Protein AF-A0A925YJM9-F1 (afdb_monomer)

pLDDT: mean 90.63, std 11.15, range [47.62, 98.44]

Structure (mmCIF, N/CA/C/O backbone):
data_AF-A0A925YJM9-F1
#
_entry.id   AF-A0A925YJM9-F1
#
loop_
_atom_site.group_PDB
_atom_site.id
_atom_site.type_symbol
_atom_site.label_atom_id
_atom_site.label_alt_id
_atom_site.label_comp_id
_atom_site.label_asym_id
_atom_site.label_entity_id
_atom_site.label_seq_id
_atom_site.pdbx_PDB_ins_code
_atom_site.Cartn_x
_atom_site.Cartn_y
_atom_site.Cartn_z
_atom_site.occupancy
_atom_site.B_iso_or_equiv
_atom_site.auth_seq_id
_atom_site.auth_comp_id
_atom_site.auth_asym_id
_atom_site.auth_atom_id
_atom_site.pdbx_PDB_model_num
ATOM 1 N N . MET A 1 1 ? -53.504 -5.581 89.781 1.00 48.84 1 MET A N 1
ATOM 2 C CA . MET A 1 1 ? -54.898 -5.656 89.278 1.00 48.84 1 MET A CA 1
ATOM 3 C C . MET A 1 1 ? -54.859 -6.111 87.824 1.00 48.84 1 MET A C 1
ATOM 5 O O . MET A 1 1 ? -54.235 -5.433 87.022 1.00 48.84 1 MET A O 1
ATOM 9 N N . GLY A 1 2 ? -55.429 -7.275 87.494 1.00 47.62 2 GLY 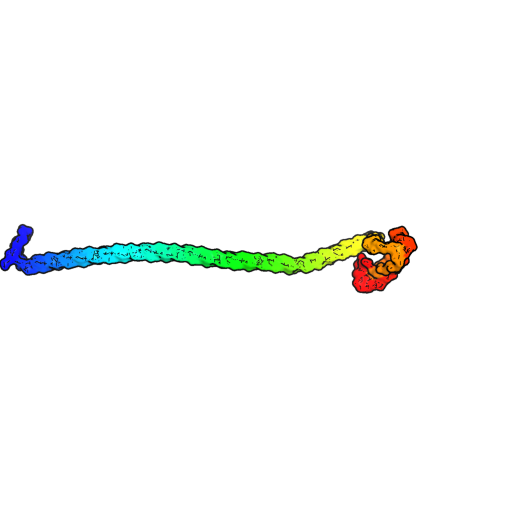A N 1
ATOM 10 C CA . GLY A 1 2 ? -55.430 -7.812 86.123 1.00 47.62 2 GLY A CA 1
ATOM 11 C C . GLY A 1 2 ? -56.502 -7.160 85.244 1.00 47.62 2 GLY A C 1
ATOM 12 O O . GLY A 1 2 ? -57.583 -6.838 85.735 1.00 47.62 2 GLY A O 1
ATOM 13 N N . ARG A 1 3 ? -56.213 -6.963 83.952 1.00 54.12 3 ARG A N 1
ATOM 14 C CA . ARG A 1 3 ? -57.184 -6.475 82.957 1.00 54.12 3 ARG A CA 1
ATOM 15 C C . ARG A 1 3 ? -57.812 -7.661 82.217 1.00 54.12 3 ARG A C 1
ATOM 17 O O . ARG A 1 3 ? -57.124 -8.607 81.844 1.00 54.12 3 ARG A O 1
ATOM 24 N N . LEU A 1 4 ? -59.130 -7.618 82.030 1.00 48.75 4 LEU A N 1
ATOM 25 C CA . LEU A 1 4 ? -59.933 -8.733 81.522 1.00 48.75 4 LEU A CA 1
ATOM 26 C C . LEU A 1 4 ? -60.060 -8.645 79.993 1.00 48.75 4 LEU A C 1
ATOM 28 O O . LEU A 1 4 ? -60.620 -7.684 79.470 1.00 48.75 4 LEU A O 1
ATOM 32 N N . VAL A 1 5 ? -59.550 -9.645 79.266 1.00 53.25 5 VAL A N 1
ATOM 33 C CA . VAL A 1 5 ? -59.696 -9.724 77.802 1.00 53.25 5 VAL A CA 1
ATOM 34 C C . VAL A 1 5 ? -60.980 -10.488 77.476 1.00 53.25 5 VAL A C 1
ATOM 36 O O . VAL A 1 5 ? -61.070 -11.698 77.689 1.00 53.25 5 VAL A O 1
ATOM 39 N N . GLN A 1 6 ? -61.981 -9.779 76.950 1.00 52.62 6 GLN A N 1
ATOM 40 C CA . GLN A 1 6 ? -63.374 -10.235 76.804 1.00 52.62 6 GLN A CA 1
ATOM 41 C C . GLN A 1 6 ? -63.612 -11.435 75.864 1.00 52.62 6 GLN A C 1
ATOM 43 O O . GLN A 1 6 ? -64.741 -11.906 75.774 1.00 52.62 6 GLN A O 1
ATOM 48 N N . ARG A 1 7 ? -62.595 -11.976 75.177 1.00 50.25 7 ARG A N 1
ATOM 49 C CA . ARG A 1 7 ? -62.813 -13.010 74.147 1.00 50.25 7 ARG A CA 1
ATOM 50 C C . ARG A 1 7 ? -62.630 -14.462 74.616 1.00 50.25 7 ARG A C 1
ATOM 52 O O . ARG A 1 7 ? -63.084 -15.348 73.906 1.00 50.25 7 ARG A O 1
ATOM 59 N N . PHE A 1 8 ? -62.023 -14.728 75.785 1.00 53.31 8 PHE A N 1
ATOM 60 C CA . PHE A 1 8 ? -61.737 -16.115 76.226 1.00 53.31 8 PHE A CA 1
ATOM 61 C C . PHE A 1 8 ? -61.797 -16.408 77.744 1.00 53.31 8 PHE A C 1
ATOM 63 O O . PHE A 1 8 ? -61.365 -17.477 78.166 1.00 53.31 8 PHE A O 1
ATOM 70 N N . GLY A 1 9 ? -62.314 -15.513 78.594 1.00 55.59 9 GLY A N 1
ATOM 71 C CA . GLY A 1 9 ? -62.579 -15.824 80.015 1.00 55.59 9 GLY A CA 1
ATOM 72 C C . GLY A 1 9 ? -61.362 -16.190 80.890 1.00 55.59 9 GLY A C 1
ATOM 73 O O . GLY A 1 9 ? -61.542 -16.643 82.017 1.00 55.59 9 GLY A O 1
ATOM 74 N N . ARG A 1 10 ? -60.123 -15.999 80.412 1.00 61.47 10 ARG A N 1
ATOM 75 C CA . ARG A 1 10 ? -58.886 -16.196 81.191 1.00 61.47 10 ARG A CA 1
ATOM 76 C C . ARG A 1 10 ? -58.347 -14.855 81.691 1.00 61.47 10 ARG A C 1
ATOM 78 O O . ARG A 1 10 ? -58.232 -13.908 80.916 1.00 61.47 10 ARG A O 1
ATOM 85 N N . LEU A 1 11 ? -57.996 -14.789 82.976 1.00 61.31 11 LEU A N 1
ATOM 86 C CA . LEU A 1 11 ? -57.408 -13.605 83.607 1.00 61.31 11 LEU A CA 1
ATOM 87 C C . LEU A 1 11 ? -55.902 -13.580 83.307 1.00 61.31 11 LEU A C 1
ATOM 89 O O . LEU A 1 11 ? -55.157 -14.426 83.795 1.00 61.31 11 LEU A O 1
ATOM 93 N N . ILE A 1 12 ? -55.463 -12.650 82.458 1.00 68.56 12 ILE A N 1
ATOM 94 C CA . ILE A 1 12 ? -54.045 -12.472 82.124 1.00 68.56 12 ILE A CA 1
ATOM 95 C C . ILE A 1 12 ? -53.479 -11.376 83.046 1.00 68.56 12 ILE A C 1
ATOM 97 O O . ILE A 1 12 ? -54.116 -10.326 83.185 1.00 68.56 12 ILE A O 1
ATOM 101 N N . PRO A 1 13 ? -52.315 -11.586 83.694 1.00 73.62 13 PRO A N 1
ATOM 102 C CA . PRO A 1 13 ? -51.640 -10.534 84.454 1.00 73.62 13 PRO A CA 1
ATOM 103 C C . PRO A 1 13 ? -51.381 -9.307 83.569 1.00 73.62 13 PRO A C 1
ATOM 105 O O . PRO A 1 13 ? -50.935 -9.457 82.432 1.00 73.62 13 PRO A O 1
ATOM 108 N N . GLY A 1 14 ? -51.665 -8.101 84.075 1.00 73.00 14 GLY A N 1
ATOM 109 C CA . GLY A 1 14 ? -51.542 -6.854 83.301 1.00 73.00 14 GLY A CA 1
ATOM 110 C C . GLY A 1 14 ? -50.148 -6.660 82.695 1.00 73.00 14 GLY A C 1
ATOM 111 O O . GLY A 1 14 ? -50.041 -6.305 81.527 1.00 73.00 14 GLY A O 1
ATOM 112 N N . GLU A 1 15 ? -49.106 -7.049 83.433 1.00 78.12 15 GLU A N 1
ATOM 113 C CA . GLU A 1 15 ? -47.702 -6.988 83.000 1.00 78.12 15 GLU A CA 1
ATOM 114 C C . GLU A 1 15 ? -47.429 -7.785 81.712 1.00 78.12 15 GLU A C 1
ATOM 116 O O . GLU A 1 15 ? -46.665 -7.349 80.858 1.00 78.12 15 GLU A O 1
ATOM 121 N N . VAL A 1 16 ? -48.079 -8.941 81.525 1.00 79.38 16 VAL A N 1
ATOM 122 C CA . VAL A 1 16 ? -47.894 -9.791 80.330 1.00 79.38 16 VAL A CA 1
ATOM 123 C C . VAL A 1 16 ? -48.579 -9.183 79.103 1.00 79.38 16 VAL A C 1
ATOM 125 O O . VAL A 1 16 ? -48.145 -9.390 77.969 1.00 79.38 16 VAL A O 1
ATOM 128 N N . LEU A 1 17 ? -49.667 -8.444 79.318 1.00 76.50 17 LEU A N 1
ATOM 129 C CA . LEU A 1 17 ? -50.394 -7.746 78.262 1.00 76.50 17 LEU A CA 1
ATOM 130 C C . LEU A 1 17 ? -49.640 -6.496 77.805 1.00 76.50 17 LEU A C 1
ATOM 132 O O . LEU A 1 17 ? -49.492 -6.291 76.601 1.00 76.50 17 LEU A O 1
ATOM 136 N N . ASP A 1 18 ? -49.117 -5.727 78.758 1.00 82.31 18 ASP A N 1
ATOM 137 C CA . ASP A 1 18 ? -48.327 -4.527 78.488 1.00 82.31 18 ASP A CA 1
ATOM 138 C C . ASP A 1 18 ? -46.992 -4.894 77.807 1.00 82.31 18 ASP A C 1
ATOM 140 O O . ASP A 1 18 ? -46.661 -4.323 76.768 1.00 82.31 18 ASP A O 1
ATOM 144 N N . ALA A 1 19 ? -46.308 -5.953 78.264 1.00 85.62 19 ALA A N 1
ATOM 145 C CA . ALA A 1 19 ? -45.088 -6.463 77.626 1.00 85.62 19 ALA A CA 1
ATOM 146 C C . ALA A 1 19 ? -45.310 -6.946 76.178 1.00 85.62 19 ALA A C 1
ATOM 148 O O . ALA A 1 19 ? -44.447 -6.770 75.317 1.00 85.62 19 ALA A O 1
ATOM 149 N N . ARG A 1 20 ? -46.474 -7.540 75.871 1.00 87.00 20 ARG A N 1
ATOM 150 C CA . ARG A 1 20 ? -46.840 -7.896 74.487 1.00 87.00 20 ARG A CA 1
ATOM 151 C C . ARG A 1 20 ? -47.087 -6.660 73.625 1.00 87.00 20 ARG A C 1
ATOM 153 O O . ARG A 1 20 ? -46.659 -6.638 72.476 1.00 87.00 20 ARG A O 1
ATOM 160 N N . GLY A 1 21 ? -47.739 -5.636 74.177 1.00 88.31 21 GLY A N 1
ATOM 161 C CA . GLY A 1 21 ? -47.959 -4.365 73.486 1.00 88.31 21 GLY A CA 1
ATOM 162 C C . GLY A 1 21 ? -46.651 -3.646 73.141 1.00 88.31 21 GLY A C 1
ATOM 163 O O . GLY A 1 21 ? -46.499 -3.159 72.018 1.00 88.31 21 GLY A O 1
ATOM 164 N N . GLU A 1 22 ? -45.693 -3.633 74.069 1.00 91.31 22 GLU A N 1
ATOM 165 C CA . GLU A 1 22 ? -44.347 -3.089 73.850 1.00 91.31 22 GLU A CA 1
ATOM 166 C C . GLU A 1 22 ? -43.556 -3.901 72.821 1.00 91.31 22 GLU A C 1
ATOM 168 O O . GLU A 1 22 ? -42.987 -3.321 71.896 1.00 91.31 22 GLU A O 1
ATOM 173 N N . ALA A 1 23 ? -43.574 -5.235 72.909 1.00 92.38 23 ALA A N 1
ATOM 174 C CA . ALA A 1 23 ? -42.920 -6.099 71.927 1.00 92.38 23 ALA A CA 1
ATOM 175 C C . ALA A 1 23 ? -43.473 -5.878 70.507 1.00 92.38 23 ALA A C 1
ATOM 177 O O . ALA A 1 23 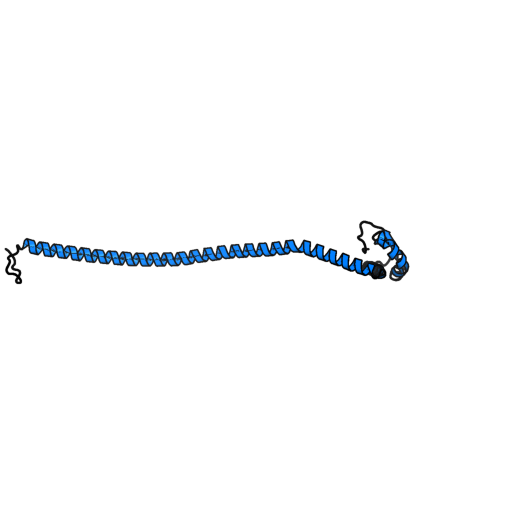? -42.703 -5.739 69.554 1.00 92.38 23 ALA A O 1
ATOM 178 N N . ASP A 1 24 ? -44.796 -5.768 70.361 1.00 93.56 24 ASP A N 1
ATOM 179 C CA . ASP A 1 24 ? -45.433 -5.467 69.078 1.00 93.56 24 ASP A CA 1
ATOM 180 C C . ASP A 1 24 ? -45.057 -4.069 68.563 1.00 93.56 24 ASP A C 1
ATOM 182 O O . ASP A 1 24 ? -44.878 -3.878 67.358 1.00 93.56 24 ASP A O 1
ATOM 186 N N . ALA A 1 25 ? -44.916 -3.079 69.451 1.00 93.56 25 ALA A N 1
ATOM 187 C CA . ALA A 1 25 ? -44.469 -1.738 69.081 1.00 93.56 25 ALA A CA 1
ATOM 188 C C . ALA A 1 25 ? -43.011 -1.728 68.595 1.00 93.56 25 ALA A C 1
ATOM 190 O O . ALA A 1 25 ? -42.720 -1.118 67.564 1.00 93.56 25 ALA A O 1
ATOM 191 N N . ILE A 1 26 ? -42.120 -2.456 69.275 1.00 95.50 26 ILE A N 1
ATOM 192 C CA . ILE A 1 26 ? -40.717 -2.620 68.875 1.00 95.50 26 ILE A CA 1
ATOM 193 C C . ILE A 1 26 ? -40.633 -3.317 67.515 1.00 95.50 26 ILE A C 1
ATOM 195 O O . ILE A 1 26 ? -39.939 -2.832 66.625 1.00 95.50 26 ILE A O 1
ATOM 199 N N . LEU A 1 27 ? -41.383 -4.405 67.308 1.00 95.75 27 LEU A N 1
ATOM 200 C CA . LEU A 1 27 ? -41.404 -5.125 66.032 1.00 95.75 27 LEU A CA 1
ATOM 201 C C . LEU A 1 27 ? -41.936 -4.264 64.882 1.00 95.75 27 LEU A C 1
ATOM 203 O O . LEU A 1 27 ? -41.389 -4.317 63.781 1.00 95.75 27 LEU A O 1
ATOM 207 N N . ARG A 1 28 ? -42.983 -3.461 65.115 1.00 96.00 28 ARG A N 1
ATOM 208 C CA . ARG A 1 28 ? -43.485 -2.510 64.108 1.00 96.00 28 ARG A CA 1
ATOM 209 C C . ARG A 1 28 ? -42.438 -1.454 63.761 1.00 96.00 28 ARG A C 1
ATOM 211 O O . ARG A 1 28 ? -42.226 -1.197 62.582 1.00 96.00 28 ARG A O 1
ATOM 218 N N . SER A 1 29 ? -41.773 -0.886 64.767 1.00 96.06 29 SER A N 1
ATOM 219 C CA . SER A 1 29 ? -40.712 0.108 64.568 1.00 96.06 29 SER A CA 1
ATOM 220 C C . SER A 1 29 ? -39.520 -0.480 63.805 1.00 96.06 29 SER A C 1
ATOM 222 O O . SER A 1 29 ? -39.076 0.099 62.819 1.00 96.06 29 SER A O 1
ATOM 224 N N . ALA A 1 30 ? -39.062 -1.675 64.186 1.00 96.69 30 ALA A N 1
ATOM 225 C CA . ALA A 1 30 ? -37.962 -2.366 63.518 1.00 96.69 30 ALA A CA 1
ATOM 226 C C . ALA A 1 30 ? -38.285 -2.705 62.055 1.00 96.69 30 ALA A C 1
ATOM 228 O O . ALA A 1 30 ? -37.431 -2.543 61.189 1.00 96.69 30 ALA A O 1
ATOM 229 N N . ARG A 1 31 ? -39.523 -3.131 61.759 1.00 96.94 31 ARG A N 1
ATOM 230 C CA . ARG A 1 31 ? -39.976 -3.367 60.377 1.00 96.94 31 ARG A CA 1
ATOM 231 C C . ARG A 1 31 ? -39.987 -2.080 59.560 1.00 96.94 31 ARG A C 1
ATOM 233 O O . ARG A 1 31 ? -39.411 -2.064 58.484 1.00 96.94 31 ARG A O 1
ATOM 240 N N . ALA A 1 32 ? -40.547 -0.998 60.101 1.00 96.56 32 ALA A N 1
ATOM 241 C CA . ALA A 1 32 ? -40.563 0.293 59.416 1.00 96.56 32 ALA A CA 1
ATOM 242 C C . ALA A 1 32 ? -39.144 0.823 59.134 1.00 96.56 32 ALA A C 1
ATOM 244 O O . ALA A 1 32 ? -38.886 1.351 58.057 1.00 96.56 32 ALA A O 1
ATOM 245 N N . GLN A 1 33 ? -38.211 0.647 60.076 1.00 97.00 33 GLN A N 1
ATOM 246 C CA . GLN A 1 33 ? -36.803 1.007 59.879 1.00 97.00 33 GLN A CA 1
ATOM 247 C C . GLN A 1 33 ? -36.123 0.126 58.824 1.00 97.00 33 GLN A C 1
ATOM 249 O O . GLN A 1 33 ? -35.368 0.637 58.001 1.00 97.00 33 GLN A O 1
ATOM 254 N N . ALA A 1 34 ? -36.397 -1.181 58.822 1.00 97.50 34 ALA A N 1
ATOM 255 C CA . ALA A 1 34 ? -35.862 -2.099 57.821 1.00 97.50 34 ALA A CA 1
ATOM 256 C C . ALA A 1 34 ? -36.385 -1.776 56.413 1.00 97.50 34 ALA A C 1
ATOM 258 O O . ALA A 1 34 ? -35.600 -1.763 55.469 1.00 97.50 34 ALA A O 1
ATOM 259 N N . ASP A 1 35 ? -37.677 -1.471 56.280 1.00 97.62 35 ASP A N 1
ATOM 260 C CA . ASP A 1 35 ? -38.288 -1.083 55.007 1.00 97.62 35 ASP A CA 1
ATOM 261 C C . ASP A 1 35 ? -37.681 0.229 54.488 1.00 97.62 35 ASP A C 1
ATOM 263 O O . ASP A 1 35 ? -37.261 0.297 53.334 1.00 97.62 35 ASP A O 1
ATOM 267 N N . ALA A 1 36 ? -37.520 1.232 55.360 1.00 97.44 36 ALA A N 1
ATOM 268 C CA . ALA A 1 36 ? -36.865 2.491 55.005 1.00 97.44 36 ALA A CA 1
ATOM 269 C C . ALA A 1 36 ? -35.414 2.283 54.537 1.00 97.44 36 ALA A C 1
ATOM 271 O O . ALA A 1 36 ? -35.003 2.842 53.521 1.00 97.44 36 ALA A O 1
ATOM 272 N N . LEU A 1 37 ? -34.654 1.433 55.235 1.00 97.81 37 LEU A N 1
ATOM 273 C CA . LEU A 1 37 ? -33.273 1.114 54.873 1.00 97.81 37 LEU A CA 1
ATOM 274 C C . LEU A 1 37 ? -33.187 0.349 53.542 1.00 97.81 37 LEU A C 1
ATOM 276 O O . LEU A 1 37 ? -32.277 0.580 52.747 1.00 97.81 37 LEU A O 1
ATOM 280 N N . LEU A 1 38 ? -34.138 -0.548 53.271 1.00 97.88 38 LEU A N 1
ATOM 281 C CA . LEU A 1 38 ? -34.221 -1.256 51.993 1.00 97.88 38 LEU A CA 1
ATOM 282 C C . LEU A 1 38 ? -34.545 -0.310 50.838 1.00 97.88 38 LEU A C 1
ATOM 284 O O . LEU A 1 38 ? -33.960 -0.452 49.762 1.00 97.88 38 LEU A O 1
ATOM 288 N N . ASP A 1 39 ? -35.448 0.644 51.040 1.00 97.81 39 ASP A N 1
ATOM 289 C CA . ASP A 1 39 ? -35.809 1.615 50.010 1.00 97.81 39 ASP A CA 1
ATOM 290 C C . ASP A 1 39 ? -34.664 2.595 49.727 1.00 97.81 39 ASP A C 1
ATOM 292 O O . ASP A 1 39 ? -34.357 2.853 48.560 1.00 97.81 39 ASP A O 1
ATOM 296 N N . GLU A 1 40 ? -33.948 3.044 50.760 1.00 97.81 40 GLU A N 1
ATOM 297 C CA . GLU A 1 40 ? -32.728 3.843 50.606 1.00 97.81 40 GLU A CA 1
ATOM 298 C C . GLU A 1 40 ? -31.637 3.065 49.853 1.00 97.81 40 GLU A C 1
ATOM 300 O O . GLU A 1 40 ? -31.073 3.563 48.875 1.00 97.81 40 GLU A O 1
ATOM 305 N N . ALA A 1 41 ? -31.390 1.807 50.229 1.00 97.75 41 ALA A N 1
ATOM 306 C CA . ALA A 1 41 ? -30.416 0.956 49.550 1.00 97.75 41 ALA A CA 1
ATOM 307 C C . ALA A 1 41 ? -30.783 0.709 48.077 1.00 97.75 41 ALA A C 1
ATOM 309 O O . ALA A 1 41 ? -29.907 0.688 47.209 1.00 97.75 41 ALA A O 1
ATOM 310 N N . ARG A 1 42 ? -32.075 0.544 47.766 1.00 97.75 42 ARG A N 1
ATOM 311 C CA . ARG A 1 42 ? -32.567 0.394 46.387 1.00 97.75 42 ARG A CA 1
ATOM 312 C C . ARG A 1 42 ? -32.373 1.667 45.574 1.00 97.75 42 ARG A C 1
ATOM 314 O O . ARG A 1 42 ? -31.933 1.571 44.428 1.00 97.75 42 ARG A O 1
ATOM 321 N N . ALA A 1 43 ? -32.668 2.830 46.152 1.00 97.56 43 ALA A N 1
ATOM 322 C CA . ALA A 1 43 ? -32.459 4.118 45.500 1.00 97.56 43 ALA A CA 1
ATOM 323 C C . ALA A 1 43 ? -30.968 4.359 45.221 1.00 97.56 43 ALA A C 1
ATOM 325 O O . ALA A 1 43 ? -30.596 4.651 44.086 1.00 97.56 43 ALA A O 1
ATOM 326 N N . ALA A 1 44 ? -30.102 4.126 46.212 1.00 97.81 44 ALA A N 1
ATOM 327 C CA . ALA A 1 44 ? -28.655 4.233 46.050 1.00 97.81 44 ALA A CA 1
ATOM 328 C C . ALA A 1 44 ? -28.126 3.269 44.974 1.00 97.81 44 ALA A C 1
ATOM 330 O O . ALA A 1 44 ? -27.358 3.669 44.098 1.00 97.81 44 ALA A O 1
ATOM 331 N N . ALA A 1 45 ? -28.584 2.013 44.977 1.00 98.12 45 ALA A N 1
ATOM 332 C CA . ALA A 1 45 ? -28.203 1.036 43.960 1.00 98.12 45 ALA A CA 1
ATOM 333 C C . ALA A 1 45 ? -28.660 1.443 42.549 1.00 98.12 45 ALA A C 1
ATOM 335 O O . ALA A 1 45 ? -27.942 1.188 41.582 1.00 98.12 45 ALA A O 1
ATOM 336 N N . ALA A 1 46 ? -29.835 2.064 42.409 1.00 97.81 46 ALA A N 1
ATOM 337 C CA . ALA A 1 46 ? -30.314 2.570 41.126 1.00 97.81 46 ALA A CA 1
ATOM 338 C C . ALA A 1 46 ? -29.424 3.707 40.602 1.00 97.81 46 ALA A C 1
ATOM 340 O O . ALA A 1 46 ? -29.001 3.652 39.447 1.00 97.81 46 ALA A O 1
ATOM 341 N N . THR A 1 47 ? -29.066 4.666 41.461 1.00 98.00 47 THR A N 1
ATOM 342 C CA . THR A 1 47 ? -28.155 5.768 41.115 1.00 98.00 47 THR A CA 1
ATOM 343 C C . THR A 1 47 ? -26.784 5.248 40.693 1.00 98.00 47 THR A C 1
ATOM 345 O O . THR A 1 47 ? -26.319 5.574 39.604 1.00 98.00 47 THR A O 1
ATOM 348 N N . ILE A 1 48 ? -26.179 4.356 41.487 1.00 98.25 48 ILE A N 1
ATOM 349 C CA . ILE A 1 48 ? -24.864 3.769 41.180 1.00 98.25 48 ILE A CA 1
ATOM 350 C C . ILE A 1 48 ? -24.890 3.046 39.829 1.00 98.25 48 ILE A C 1
ATOM 352 O O . ILE A 1 48 ? -23.968 3.191 39.030 1.00 98.25 48 ILE A O 1
ATOM 356 N N . ARG A 1 49 ? -25.952 2.282 39.534 1.00 98.00 49 ARG A N 1
ATOM 357 C CA . ARG A 1 49 ? -26.088 1.600 38.235 1.00 98.00 49 ARG A CA 1
ATOM 358 C C . ARG A 1 49 ? -26.196 2.587 37.080 1.00 98.00 49 ARG A C 1
ATOM 360 O O . ARG A 1 49 ? -25.596 2.348 36.037 1.00 98.00 49 ARG A O 1
ATOM 367 N N . GLN A 1 50 ? -26.952 3.668 37.248 1.00 97.81 50 GLN A N 1
ATOM 368 C CA . GLN A 1 50 ? -27.123 4.672 36.203 1.00 97.81 50 GLN A CA 1
ATOM 369 C C . GLN A 1 50 ? -25.817 5.430 35.931 1.00 97.81 50 GLN A C 1
ATOM 371 O O . GLN A 1 50 ? -25.454 5.638 34.773 1.00 97.81 50 GLN A O 1
ATOM 376 N N . GLU A 1 51 ? -25.081 5.79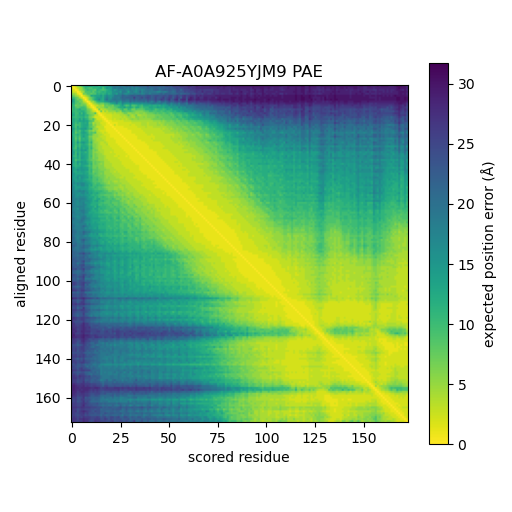2 36.982 1.00 97.81 51 GLU A N 1
ATOM 377 C CA . GLU A 1 51 ? -23.771 6.435 36.870 1.00 97.81 51 GLU A CA 1
ATOM 378 C C . GLU A 1 51 ? -22.743 5.511 36.218 1.00 97.81 51 GLU A C 1
ATOM 380 O O . GLU A 1 51 ? -22.095 5.917 35.253 1.00 97.81 51 GLU A O 1
ATOM 385 N N . ALA A 1 52 ? -22.655 4.258 36.676 1.00 98.00 52 ALA A N 1
ATOM 386 C CA . ALA A 1 52 ? -21.766 3.254 36.100 1.00 98.00 52 ALA A CA 1
ATOM 387 C C . ALA A 1 52 ? -22.082 2.990 34.623 1.00 98.00 52 ALA A C 1
ATOM 389 O O . ALA A 1 52 ? -21.168 2.848 33.815 1.00 98.00 52 ALA A O 1
ATOM 390 N N . HIS A 1 53 ? -23.365 2.967 34.249 1.00 97.94 53 HIS A N 1
ATOM 391 C CA . HIS A 1 53 ? -23.770 2.805 32.857 1.00 97.94 53 HIS A CA 1
ATOM 392 C C . HIS A 1 53 ? -23.318 3.990 31.997 1.00 97.94 53 HIS A C 1
ATOM 394 O O . HIS A 1 53 ? -22.631 3.790 31.000 1.00 97.94 53 HIS A O 1
ATOM 400 N N . ARG A 1 54 ? -23.612 5.226 32.422 1.00 97.50 54 ARG A N 1
ATOM 401 C CA . ARG A 1 54 ? -23.208 6.444 31.702 1.00 97.50 54 ARG A CA 1
ATOM 402 C C . ARG A 1 54 ? -21.687 6.557 31.567 1.00 97.50 54 ARG A C 1
ATOM 404 O O . ARG A 1 54 ? -21.174 6.979 30.528 1.00 97.50 54 ARG A O 1
ATOM 411 N N . GLN A 1 55 ? -20.963 6.200 32.624 1.00 97.69 55 GLN A N 1
ATOM 412 C CA . GLN A 1 55 ? -19.508 6.210 32.614 1.00 97.69 55 GLN A CA 1
ATOM 413 C C . GLN A 1 55 ? -18.953 5.132 31.679 1.00 97.69 55 GLN A C 1
ATOM 415 O O . GLN A 1 55 ? -18.137 5.454 30.820 1.00 97.69 55 GLN A O 1
ATOM 420 N N . GLY A 1 56 ? -19.475 3.905 31.751 1.00 98.19 56 GLY A N 1
ATOM 421 C CA . GLY A 1 56 ? -19.093 2.817 30.853 1.00 98.19 56 GLY A C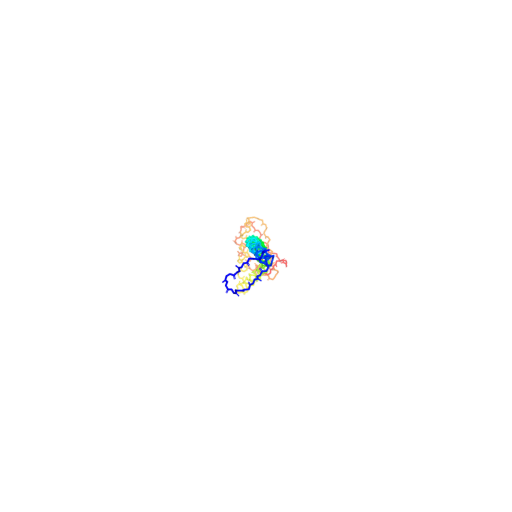A 1
ATOM 422 C C . GLY A 1 56 ? -19.384 3.114 29.379 1.00 98.19 56 GLY A C 1
ATOM 423 O O . GLY A 1 56 ? -18.561 2.801 28.524 1.00 98.19 56 GLY A O 1
ATOM 424 N N . GLU A 1 57 ? -20.501 3.774 29.062 1.00 97.94 57 GLU A N 1
ATOM 425 C CA . GLU A 1 57 ? -20.791 4.237 27.696 1.00 97.94 57 GLU A CA 1
ATOM 426 C C . GLU A 1 57 ? -19.762 5.262 27.209 1.00 97.94 57 GLU A C 1
ATOM 428 O O . GLU A 1 57 ? -19.299 5.193 26.070 1.00 97.94 57 GLU A O 1
ATOM 433 N N . THR A 1 58 ? -19.385 6.208 28.071 1.00 97.69 58 THR A N 1
ATOM 434 C CA . THR A 1 58 ? -18.431 7.265 27.715 1.00 97.69 58 THR A CA 1
ATOM 435 C C . THR A 1 58 ? -17.026 6.695 27.519 1.00 97.69 58 THR A C 1
ATOM 437 O O . THR A 1 58 ? -16.394 6.963 26.499 1.00 97.69 58 THR A O 1
ATOM 440 N N . GLU A 1 59 ? -16.556 5.875 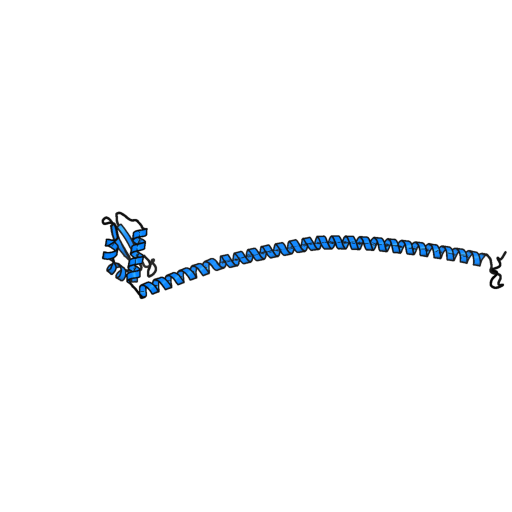28.459 1.00 97.75 59 GLU A N 1
ATOM 441 C CA . GLU A 1 59 ? -15.255 5.200 28.390 1.00 97.75 59 GLU A CA 1
ATOM 442 C C . GLU A 1 59 ? -15.192 4.235 27.203 1.00 97.75 59 GLU A C 1
ATOM 444 O O . GLU A 1 59 ? -14.220 4.239 26.450 1.00 97.75 59 GLU A O 1
ATOM 449 N N . GLY A 1 60 ? -16.259 3.462 26.982 1.00 98.00 60 GLY A N 1
ATOM 450 C CA . GLY A 1 60 ? -16.374 2.554 25.846 1.00 98.00 60 GLY A CA 1
ATOM 451 C C . GLY A 1 60 ? -16.340 3.286 24.507 1.00 98.00 60 GLY A C 1
ATOM 452 O O . GLY A 1 60 ? -15.675 2.824 23.579 1.00 98.00 60 GLY A O 1
ATOM 453 N N . ARG A 1 61 ? -16.996 4.451 24.404 1.00 97.56 61 ARG A N 1
ATOM 454 C CA . ARG A 1 61 ? -16.955 5.274 23.189 1.00 97.56 61 ARG A CA 1
ATOM 455 C C . ARG A 1 61 ? -15.545 5.776 22.902 1.00 97.56 61 ARG A C 1
ATOM 457 O O . ARG A 1 61 ? -15.072 5.588 21.787 1.00 97.56 61 ARG A O 1
ATOM 464 N N . VAL A 1 62 ? -14.867 6.348 23.899 1.00 98.00 62 VAL A N 1
ATOM 465 C CA . VAL A 1 62 ? -13.489 6.847 23.746 1.00 98.00 62 VAL A CA 1
ATOM 466 C C . VAL A 1 62 ? -12.539 5.709 23.364 1.00 98.00 62 VAL A C 1
ATOM 468 O O . VAL A 1 62 ? -11.816 5.817 22.379 1.00 98.00 62 VAL A O 1
ATOM 471 N N . ALA A 1 63 ? -12.604 4.573 24.063 1.00 97.88 63 ALA A N 1
ATOM 472 C CA . ALA A 1 63 ? -11.767 3.415 23.756 1.00 97.88 63 ALA A CA 1
ATOM 473 C C . ALA A 1 63 ? -12.009 2.874 22.335 1.00 97.88 63 ALA A C 1
ATOM 475 O O . ALA A 1 63 ? -11.069 2.464 21.651 1.00 97.88 63 ALA A O 1
ATOM 476 N N . CYS A 1 64 ? -13.264 2.879 21.875 1.00 98.12 64 CYS A N 1
ATOM 477 C CA . CYS A 1 64 ? -13.611 2.468 20.519 1.00 98.12 64 CYS A CA 1
ATOM 478 C C . CYS A 1 64 ? -13.074 3.452 19.472 1.00 98.12 64 CYS A C 1
ATOM 480 O O . CYS A 1 64 ? -12.473 3.018 18.489 1.00 98.12 64 CYS A O 1
ATOM 482 N N . GLU A 1 65 ? -13.245 4.757 19.693 1.00 97.75 65 GLU A N 1
ATOM 483 C CA . GLU A 1 65 ? -12.734 5.812 18.812 1.00 97.75 65 GLU A CA 1
ATOM 484 C C . GLU A 1 65 ? -11.203 5.748 18.682 1.00 97.75 65 GLU A C 1
ATOM 486 O O . GLU A 1 65 ? -10.680 5.813 17.565 1.00 97.75 65 GLU A O 1
ATOM 491 N N . ASP A 1 66 ? -10.487 5.531 19.786 1.00 97.75 66 ASP A N 1
ATOM 492 C CA . ASP A 1 66 ? -9.025 5.411 19.809 1.00 97.75 66 ASP A CA 1
ATOM 493 C C . ASP A 1 66 ? -8.535 4.154 19.077 1.00 97.75 66 ASP A C 1
ATOM 495 O O . ASP A 1 66 ? -7.617 4.211 18.245 1.00 97.75 66 ASP A O 1
ATOM 499 N N . ALA A 1 67 ? -9.166 3.007 19.347 1.00 98.00 67 ALA A N 1
ATOM 500 C CA . ALA A 1 67 ? -8.836 1.746 18.692 1.00 98.00 67 ALA A CA 1
ATOM 501 C C . ALA A 1 67 ? -9.113 1.813 17.184 1.00 98.00 67 ALA A C 1
ATOM 503 O O . ALA A 1 67 ? -8.277 1.405 16.372 1.00 98.00 67 ALA A O 1
ATOM 504 N N . PHE A 1 68 ? -10.260 2.378 16.801 1.00 98.12 68 PHE A N 1
ATOM 505 C CA . PHE A 1 68 ? -10.634 2.566 15.405 1.00 98.12 68 PHE A CA 1
ATOM 506 C C . PHE A 1 68 ? -9.666 3.511 14.689 1.00 98.12 68 PHE A C 1
ATOM 508 O O . PHE A 1 68 ? -9.173 3.187 13.608 1.00 98.12 68 PHE A O 1
ATOM 515 N N . SER A 1 69 ? -9.337 4.648 15.304 1.00 98.00 69 SER A N 1
ATOM 516 C CA . SER A 1 69 ? -8.405 5.625 14.734 1.00 98.00 69 SER A CA 1
ATOM 517 C C . SER A 1 69 ? -7.023 5.015 14.513 1.00 98.00 69 SER A C 1
ATOM 519 O O . SER A 1 69 ? -6.448 5.155 13.433 1.00 98.00 69 SER A O 1
ATOM 521 N N . THR A 1 70 ? -6.520 4.262 15.493 1.00 98.12 70 THR A N 1
ATOM 522 C CA . THR A 1 70 ? -5.232 3.563 15.397 1.00 98.12 70 THR A CA 1
ATOM 523 C C . THR A 1 70 ? -5.234 2.539 14.263 1.00 98.12 70 THR A C 1
ATOM 525 O O . THR A 1 70 ? -4.302 2.505 13.454 1.00 98.12 70 THR A O 1
ATOM 528 N N . LEU A 1 71 ? -6.300 1.741 14.149 1.00 98.44 71 LEU A N 1
ATOM 529 C CA . LEU A 1 71 ? -6.453 0.759 13.077 1.00 98.44 71 LEU A CA 1
ATOM 530 C C . LEU A 1 71 ? -6.504 1.427 11.696 1.00 98.44 71 LEU A C 1
ATOM 532 O O . LEU A 1 71 ? -5.839 0.971 10.767 1.00 98.44 71 LEU A O 1
ATOM 536 N N . MET A 1 72 ? -7.234 2.535 11.560 1.00 98.38 72 MET A N 1
ATOM 537 C CA . MET A 1 72 ? -7.337 3.273 10.299 1.00 98.38 72 MET A CA 1
ATOM 538 C C . MET A 1 72 ? -6.009 3.915 9.883 1.00 98.38 72 MET A C 1
ATOM 540 O O . MET A 1 72 ? -5.656 3.886 8.700 1.00 98.38 72 MET A O 1
ATOM 544 N N . ILE A 1 73 ? -5.249 4.459 10.837 1.00 98.38 73 ILE A N 1
ATOM 545 C CA . ILE A 1 73 ? -3.908 5.002 10.586 1.00 98.38 73 ILE A CA 1
ATOM 546 C C . ILE A 1 73 ? -2.972 3.886 10.108 1.00 98.38 73 ILE A C 1
ATOM 548 O O . ILE A 1 73 ? -2.312 4.045 9.078 1.00 98.38 73 ILE A O 1
ATOM 552 N N . ALA A 1 74 ? -2.960 2.743 10.798 1.00 98.06 74 ALA A N 1
ATOM 553 C CA . ALA A 1 74 ? -2.137 1.595 10.425 1.00 98.06 74 ALA A CA 1
ATOM 554 C C . ALA A 1 74 ? -2.505 1.053 9.034 1.00 98.06 74 ALA A C 1
ATOM 556 O O . ALA A 1 74 ? -1.626 0.860 8.194 1.00 98.06 74 ALA A O 1
ATOM 557 N N . ALA A 1 75 ? -3.799 0.889 8.748 1.00 98.25 75 ALA A N 1
ATOM 558 C CA . ALA A 1 75 ? -4.283 0.431 7.447 1.00 98.25 75 ALA A CA 1
ATOM 559 C C . ALA A 1 75 ? -3.887 1.389 6.314 1.00 98.25 75 ALA A C 1
ATOM 561 O O . ALA A 1 75 ? -3.497 0.958 5.226 1.00 98.25 75 ALA A O 1
ATOM 562 N N . ARG A 1 76 ? -3.944 2.706 6.557 1.00 98.19 76 ARG A N 1
ATOM 563 C CA . ARG A 1 76 ? -3.524 3.706 5.570 1.00 98.19 76 ARG A CA 1
ATOM 564 C C . ARG A 1 76 ? -2.018 3.664 5.322 1.00 98.19 76 ARG A C 1
ATOM 566 O O . ARG A 1 76 ? -1.611 3.737 4.162 1.00 98.19 76 ARG A O 1
ATOM 573 N N . ALA A 1 77 ? -1.216 3.538 6.376 1.00 98.25 77 ALA A N 1
ATOM 574 C CA . ALA A 1 77 ? 0.234 3.424 6.264 1.00 98.25 77 ALA A CA 1
ATOM 575 C C . ALA A 1 77 ? 0.637 2.159 5.490 1.00 98.25 77 ALA A C 1
ATOM 577 O O . ALA A 1 77 ? 1.460 2.228 4.578 1.00 98.25 77 ALA A O 1
ATOM 578 N N . ASP A 1 78 ? -0.004 1.026 5.779 1.00 98.38 78 ASP A N 1
ATOM 579 C CA . ASP A 1 78 ? 0.244 -0.226 5.067 1.00 98.38 78 ASP A CA 1
ATOM 580 C C . ASP A 1 78 ? -0.131 -0.122 3.582 1.00 98.38 78 ASP A C 1
ATOM 582 O O . ASP A 1 78 ? 0.674 -0.433 2.704 1.00 98.38 78 ASP A O 1
ATOM 586 N N . ALA A 1 79 ? -1.301 0.446 3.277 1.00 97.94 79 ALA A N 1
ATOM 587 C CA . ALA A 1 79 ? -1.732 0.660 1.900 1.00 97.94 79 ALA A CA 1
ATOM 588 C C . ALA A 1 79 ? -0.812 1.614 1.115 1.00 97.94 79 ALA A C 1
ATOM 590 O O . ALA A 1 79 ? -0.710 1.497 -0.108 1.00 97.94 79 ALA A O 1
ATOM 591 N N . GLN A 1 80 ? -0.178 2.585 1.777 1.00 98.00 80 GLN A N 1
ATOM 592 C CA . GLN A 1 80 ? 0.819 3.461 1.153 1.00 98.00 80 GLN A CA 1
ATOM 593 C C . GLN A 1 80 ? 2.129 2.720 0.899 1.00 98.00 80 GLN A C 1
ATOM 595 O O . GLN A 1 80 ? 2.679 2.830 -0.195 1.00 98.00 80 GLN A O 1
ATOM 600 N N . ARG A 1 81 ? 2.586 1.927 1.871 1.00 98.12 81 ARG A N 1
ATOM 601 C CA . ARG A 1 81 ? 3.791 1.104 1.759 1.00 98.12 81 ARG A CA 1
ATOM 602 C C . ARG A 1 81 ? 3.682 0.103 0.613 1.00 98.12 81 ARG A C 1
ATOM 604 O O . ARG A 1 81 ? 4.520 0.122 -0.275 1.00 98.12 81 ARG A O 1
ATOM 611 N N . VAL A 1 82 ? 2.595 -0.668 0.549 1.00 98.06 82 VAL A N 1
ATOM 612 C CA . VAL A 1 82 ? 2.354 -1.637 -0.536 1.00 98.06 82 VAL A CA 1
ATOM 613 C C . VAL A 1 82 ? 2.385 -0.964 -1.912 1.00 98.06 82 VAL A C 1
ATOM 615 O O . VAL A 1 82 ? 2.970 -1.496 -2.853 1.00 98.06 82 VAL A O 1
ATOM 618 N N . ARG A 1 83 ? 1.790 0.230 -2.044 1.00 97.00 83 ARG A N 1
ATOM 619 C CA . ARG A 1 83 ? 1.847 0.992 -3.301 1.00 97.00 83 ARG A CA 1
ATOM 620 C C . ARG A 1 83 ? 3.265 1.441 -3.625 1.00 97.00 83 ARG A C 1
ATOM 622 O O . ARG A 1 83 ? 3.685 1.283 -4.765 1.00 97.00 83 ARG A O 1
ATOM 629 N N . ALA A 1 84 ? 3.984 1.996 -2.652 1.00 97.50 84 ALA A N 1
ATOM 630 C CA . ALA A 1 84 ? 5.353 2.459 -2.843 1.00 97.50 84 ALA A CA 1
ATOM 631 C C . ALA A 1 84 ? 6.284 1.307 -3.248 1.00 97.50 84 ALA A C 1
ATOM 633 O O . ALA A 1 84 ? 7.045 1.450 -4.202 1.00 97.50 84 ALA A O 1
ATOM 634 N N . ASP A 1 85 ? 6.147 0.149 -2.604 1.00 97.38 85 ASP A N 1
ATOM 635 C CA . ASP A 1 85 ? 6.942 -1.050 -2.874 1.00 97.38 85 ASP A CA 1
ATOM 636 C C . ASP A 1 85 ? 6.646 -1.645 -4.264 1.00 97.38 85 ASP A C 1
ATOM 638 O O . ASP A 1 85 ? 7.526 -2.224 -4.903 1.00 97.38 85 ASP A O 1
ATOM 642 N N . ALA A 1 86 ? 5.424 -1.465 -4.779 1.00 97.31 86 ALA A N 1
ATOM 643 C CA . ALA A 1 86 ? 5.040 -1.936 -6.109 1.00 97.31 86 ALA A CA 1
ATOM 644 C C . ALA A 1 86 ? 5.608 -1.074 -7.254 1.00 97.31 86 ALA A C 1
ATOM 646 O O . ALA A 1 86 ? 5.822 -1.586 -8.357 1.00 97.31 86 ALA A O 1
ATOM 647 N N . VAL A 1 87 ? 5.870 0.220 -7.023 1.00 97.19 87 VAL A N 1
ATOM 648 C CA . VAL A 1 87 ? 6.309 1.152 -8.079 1.00 97.19 87 VAL A CA 1
ATOM 649 C C . VAL A 1 87 ? 7.633 0.727 -8.736 1.00 97.19 87 VAL A C 1
ATOM 651 O O . VAL A 1 87 ? 7.674 0.686 -9.969 1.00 97.19 87 VAL A O 1
ATOM 654 N N . PRO A 1 88 ? 8.709 0.380 -7.999 1.00 97.19 88 PRO A N 1
ATOM 655 C CA . PRO A 1 88 ? 9.967 -0.044 -8.612 1.00 97.19 88 PRO A CA 1
ATOM 656 C C . PRO A 1 88 ? 9.805 -1.274 -9.504 1.00 97.19 88 PRO A C 1
ATOM 658 O O . PRO A 1 88 ? 10.286 -1.273 -10.636 1.00 97.19 88 PRO A O 1
ATOM 661 N N . ALA A 1 89 ? 9.080 -2.292 -9.031 1.00 95.88 89 ALA A N 1
ATOM 662 C CA . ALA A 1 89 ? 8.846 -3.519 -9.787 1.00 95.88 89 ALA A CA 1
ATOM 663 C C . ALA A 1 89 ? 8.037 -3.252 -11.065 1.00 95.88 89 ALA A C 1
ATOM 665 O O . ALA A 1 89 ? 8.415 -3.720 -12.141 1.00 95.88 89 ALA A O 1
ATOM 666 N N . ALA A 1 90 ? 6.976 -2.443 -10.972 1.00 97.19 90 ALA A N 1
ATOM 667 C CA . ALA A 1 90 ? 6.181 -2.036 -12.127 1.00 97.19 90 ALA A CA 1
ATOM 668 C C . ALA A 1 90 ? 7.015 -1.240 -13.143 1.00 97.19 90 ALA A C 1
ATOM 670 O O . ALA A 1 90 ? 6.926 -1.498 -14.343 1.00 97.19 90 ALA A O 1
ATOM 671 N N . ARG A 1 91 ? 7.880 -0.327 -12.678 1.00 97.69 91 ARG A N 1
ATOM 672 C CA . ARG A 1 91 ? 8.793 0.434 -13.544 1.00 97.69 91 ARG A CA 1
ATOM 673 C C . ARG A 1 91 ? 9.776 -0.484 -14.263 1.00 97.69 91 ARG A C 1
ATOM 675 O O . ARG A 1 91 ? 9.948 -0.362 -15.471 1.00 97.69 91 ARG A O 1
ATOM 682 N N . THR A 1 92 ? 10.403 -1.412 -13.544 1.00 96.88 92 THR A N 1
ATOM 683 C CA . THR A 1 92 ? 11.329 -2.386 -14.137 1.00 96.88 92 THR A CA 1
ATOM 684 C C . THR A 1 92 ? 10.628 -3.267 -15.165 1.00 96.88 92 THR A C 1
ATOM 686 O O . THR A 1 92 ? 11.179 -3.502 -16.238 1.00 96.88 92 THR A O 1
ATOM 689 N N . LEU A 1 93 ? 9.410 -3.730 -14.874 1.00 97.62 93 LEU A N 1
ATOM 690 C CA . LEU A 1 93 ? 8.627 -4.517 -15.820 1.00 97.62 93 LEU A CA 1
ATOM 691 C C . LEU A 1 93 ? 8.277 -3.705 -17.071 1.00 97.62 93 LEU A C 1
ATOM 693 O O . LEU A 1 93 ? 8.485 -4.192 -18.178 1.00 97.62 93 LEU A O 1
ATOM 697 N N . ALA A 1 94 ? 7.804 -2.469 -16.904 1.00 97.75 94 ALA A N 1
ATOM 698 C CA . ALA A 1 94 ? 7.465 -1.587 -18.016 1.00 97.75 94 ALA A CA 1
ATOM 699 C C . ALA A 1 94 ? 8.673 -1.332 -18.931 1.00 97.75 94 ALA A C 1
ATOM 701 O O . ALA A 1 94 ? 8.543 -1.456 -20.147 1.00 97.75 94 ALA A O 1
ATOM 702 N N . LEU A 1 95 ? 9.853 -1.061 -18.358 1.00 95.25 95 LEU A N 1
ATOM 703 C CA . LEU A 1 95 ? 11.089 -0.886 -19.128 1.00 95.25 95 LEU A CA 1
ATOM 704 C C . LEU A 1 95 ? 11.460 -2.156 -19.899 1.00 95.25 95 LEU A C 1
ATOM 706 O O . LEU A 1 95 ? 11.667 -2.092 -21.105 1.00 95.25 95 LEU A O 1
ATOM 710 N N . ARG A 1 96 ? 11.439 -3.325 -19.250 1.00 94.81 96 ARG A N 1
ATOM 711 C CA . ARG A 1 96 ? 11.733 -4.604 -19.922 1.00 94.81 96 ARG A CA 1
ATOM 712 C C . ARG A 1 96 ? 10.735 -4.932 -21.030 1.00 94.81 96 ARG A C 1
ATOM 714 O O . ARG A 1 96 ? 11.105 -5.513 -22.048 1.00 94.81 96 ARG A O 1
ATOM 721 N N . MET A 1 97 ? 9.460 -4.592 -20.839 1.00 96.81 97 MET A N 1
ATOM 722 C CA . MET A 1 97 ? 8.442 -4.752 -21.875 1.00 96.81 97 MET A CA 1
ATOM 723 C C . MET A 1 97 ? 8.711 -3.818 -23.054 1.00 96.81 97 MET A C 1
ATOM 725 O O . MET A 1 97 ? 8.648 -4.275 -24.192 1.00 96.81 97 MET A O 1
ATOM 729 N N . ALA A 1 98 ? 9.057 -2.555 -22.797 1.00 93.56 98 ALA A N 1
ATOM 730 C CA . ALA A 1 98 ? 9.423 -1.603 -23.840 1.00 93.56 98 ALA A CA 1
ATOM 731 C C . ALA A 1 98 ? 10.662 -2.071 -24.621 1.00 93.56 98 ALA A C 1
ATOM 733 O O . ALA A 1 98 ? 10.596 -2.159 -25.844 1.00 93.56 98 ALA A O 1
ATOM 734 N N . GLU A 1 99 ? 11.736 -2.470 -23.933 1.00 91.38 99 GLU A N 1
ATOM 735 C CA . GLU A 1 99 ? 12.948 -3.041 -24.544 1.00 91.38 99 GLU A CA 1
ATOM 736 C C . GLU A 1 99 ? 12.614 -4.241 -25.436 1.00 91.38 99 GLU A C 1
ATOM 738 O O . GLU A 1 99 ? 13.054 -4.314 -26.582 1.00 91.38 99 GLU A O 1
ATOM 743 N N . LYS A 1 100 ? 11.776 -5.165 -24.949 1.00 93.62 100 LYS A N 1
ATOM 744 C CA . LYS A 1 100 ? 11.360 -6.344 -25.716 1.00 93.62 100 LYS A CA 1
ATOM 745 C C . LYS A 1 100 ? 10.537 -5.978 -26.954 1.00 93.62 100 LYS A C 1
ATOM 747 O O . LYS A 1 100 ? 10.728 -6.586 -28.004 1.00 93.62 100 LYS A O 1
ATOM 752 N N . ILE A 1 101 ? 9.612 -5.024 -26.836 1.00 94.06 101 ILE A N 1
ATOM 753 C CA . ILE A 1 101 ? 8.762 -4.580 -27.950 1.00 94.06 101 ILE A CA 1
ATOM 754 C C . ILE A 1 101 ? 9.607 -3.877 -29.013 1.00 94.06 101 ILE A C 1
ATOM 756 O O . ILE A 1 101 ? 9.497 -4.218 -30.188 1.00 94.06 101 ILE A O 1
ATOM 760 N N . VAL A 1 102 ? 10.471 -2.942 -28.607 1.00 90.94 102 VAL A N 1
ATOM 761 C CA . VAL A 1 102 ? 11.352 -2.197 -29.520 1.00 90.94 102 VAL A CA 1
ATOM 762 C C . VAL A 1 102 ? 12.350 -3.135 -30.189 1.00 90.94 102 VAL A C 1
ATOM 764 O O . VAL A 1 102 ? 12.473 -3.119 -31.411 1.00 90.94 102 VAL A O 1
ATOM 767 N N . GLY A 1 103 ? 12.993 -4.017 -29.417 1.00 90.94 103 GLY A N 1
ATOM 768 C CA . GLY A 1 103 ? 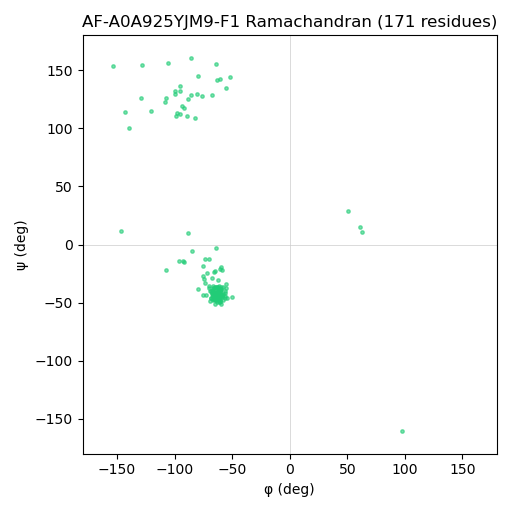13.892 -5.032 -29.961 1.00 90.94 103 GLY A CA 1
ATOM 769 C C . GLY A 1 103 ? 13.191 -5.908 -30.999 1.00 90.94 103 GLY A C 1
ATOM 770 O O . GLY A 1 103 ? 13.711 -6.100 -32.095 1.00 90.94 103 GLY A O 1
ATOM 771 N N . ARG A 1 104 ? 11.960 -6.356 -30.714 1.00 93.31 104 ARG A N 1
ATOM 772 C CA . ARG A 1 104 ? 11.176 -7.147 -31.669 1.00 93.31 104 ARG A CA 1
ATOM 773 C C . ARG A 1 104 ? 10.784 -6.359 -32.921 1.00 93.31 104 ARG A C 1
ATOM 775 O O . ARG A 1 104 ? 10.764 -6.936 -34.003 1.00 93.31 104 ARG A O 1
ATOM 782 N N . ALA A 1 105 ? 10.460 -5.075 -32.792 1.00 93.31 105 ALA A N 1
ATOM 783 C CA . ALA A 1 105 ? 10.153 -4.226 -33.941 1.00 93.31 105 ALA A CA 1
ATOM 784 C C . ALA A 1 105 ? 11.365 -4.091 -34.875 1.00 93.31 105 ALA A C 1
ATOM 786 O O . ALA A 1 105 ? 11.213 -4.217 -36.084 1.00 93.31 105 ALA A O 1
ATOM 787 N N . ILE A 1 106 ? 12.567 -3.934 -34.315 1.00 92.44 106 ILE A N 1
ATOM 788 C CA . ILE A 1 106 ? 13.817 -3.835 -35.083 1.00 92.44 106 ILE A CA 1
ATOM 789 C C . ILE A 1 106 ? 14.201 -5.172 -35.725 1.00 92.44 106 ILE A C 1
ATOM 791 O O . ILE A 1 106 ? 14.662 -5.188 -36.862 1.00 92.44 106 ILE A O 1
ATOM 795 N N . GLU A 1 107 ? 13.977 -6.298 -35.041 1.00 90.38 107 GLU A N 1
ATOM 796 C CA . GLU A 1 107 ? 14.151 -7.629 -35.644 1.00 90.38 107 GLU A CA 1
ATOM 797 C C . GLU A 1 107 ? 13.253 -7.839 -36.871 1.00 90.38 107 GLU A C 1
ATOM 799 O O . GLU A 1 107 ? 13.648 -8.525 -37.812 1.00 90.38 107 GLU A O 1
ATOM 804 N N . LEU A 1 108 ? 12.033 -7.294 -36.844 1.00 93.25 108 LEU A N 1
ATOM 805 C CA . LEU A 1 108 ? 11.069 -7.409 -37.940 1.00 93.25 108 LEU A CA 1
ATOM 806 C C . LEU A 1 108 ? 11.356 -6.418 -39.073 1.00 93.25 108 LEU A C 1
ATOM 808 O O . LEU A 1 108 ? 11.193 -6.774 -40.238 1.00 93.25 108 LEU A O 1
ATOM 812 N N . ASP A 1 109 ? 11.772 -5.197 -38.737 1.00 92.69 109 ASP A N 1
ATOM 813 C CA . ASP A 1 109 ? 12.130 -4.150 -39.689 1.00 92.69 109 ASP A CA 1
ATOM 814 C C . ASP A 1 109 ? 13.374 -3.369 -39.216 1.00 92.69 109 ASP A C 1
ATOM 816 O O . ASP A 1 109 ? 13.254 -2.437 -38.407 1.00 92.69 109 ASP A O 1
ATOM 820 N N . PRO A 1 110 ? 14.568 -3.682 -39.761 1.00 86.88 110 PRO A N 1
ATOM 821 C CA . PRO A 1 110 ? 15.809 -2.980 -39.436 1.00 86.88 110 PRO A CA 1
ATOM 822 C C . PRO A 1 110 ? 15.782 -1.472 -39.729 1.00 86.88 110 PRO A C 1
ATOM 824 O O . PRO A 1 110 ? 16.554 -0.726 -39.121 1.00 86.88 110 PRO A O 1
ATOM 827 N N . ALA A 1 111 ? 14.895 -0.987 -40.611 1.00 90.25 111 ALA A N 1
ATOM 828 C CA . ALA A 1 111 ? 14.749 0.447 -40.871 1.00 90.25 111 ALA A CA 1
ATOM 829 C C . ALA A 1 111 ? 14.219 1.212 -39.644 1.00 90.25 111 ALA A C 1
ATOM 831 O O . ALA A 1 111 ? 14.512 2.399 -39.480 1.00 90.25 111 ALA A O 1
ATOM 832 N N . THR A 1 112 ? 13.519 0.526 -38.734 1.00 92.44 112 THR A N 1
ATOM 833 C CA . THR A 1 112 ? 13.026 1.092 -37.469 1.00 92.44 112 THR A CA 1
ATOM 834 C C . THR A 1 112 ? 14.160 1.685 -36.632 1.00 92.44 112 THR A C 1
ATOM 836 O O . THR A 1 112 ? 14.010 2.769 -36.073 1.00 92.44 112 THR A O 1
ATOM 839 N N . LEU A 1 113 ? 15.323 1.028 -36.592 1.00 92.50 113 LEU A N 1
ATOM 840 C CA . LEU A 1 113 ? 16.488 1.522 -35.855 1.00 92.50 113 LEU A CA 1
ATOM 841 C C . LEU A 1 113 ? 17.006 2.851 -36.432 1.00 92.50 113 LEU A C 1
ATOM 843 O O . LEU A 1 113 ? 17.331 3.772 -35.684 1.00 92.50 113 LEU A O 1
ATOM 847 N N . ALA A 1 114 ? 17.032 2.984 -37.760 1.00 91.94 114 ALA A N 1
ATOM 848 C CA . ALA A 1 114 ? 17.427 4.227 -38.418 1.00 91.94 114 ALA A CA 1
ATOM 849 C C . ALA A 1 114 ? 16.418 5.359 -38.166 1.00 91.94 114 ALA A C 1
ATOM 851 O O . ALA A 1 114 ? 16.818 6.510 -37.998 1.00 91.94 114 ALA A O 1
ATOM 852 N N . HIS A 1 115 ? 15.120 5.052 -38.093 1.00 92.12 115 HIS A N 1
ATOM 853 C CA . HIS A 1 115 ? 14.103 6.037 -37.718 1.00 92.12 115 HIS A CA 1
ATOM 854 C C . HIS A 1 115 ? 14.285 6.527 -36.278 1.00 92.12 115 HIS A C 1
ATOM 856 O O . HIS A 1 115 ? 14.311 7.735 -36.061 1.00 92.12 115 HIS A O 1
ATOM 862 N N . ILE A 1 116 ? 14.507 5.616 -35.324 1.00 92.44 116 ILE A N 1
ATOM 863 C CA . ILE A 1 116 ? 14.776 5.969 -33.920 1.00 92.44 116 ILE A CA 1
ATOM 864 C C . ILE A 1 116 ? 16.009 6.878 -33.820 1.00 92.44 116 ILE A C 1
ATOM 866 O O . ILE A 1 116 ? 15.947 7.939 -33.197 1.00 92.44 116 ILE A O 1
ATOM 870 N N . ALA A 1 117 ? 17.104 6.513 -34.493 1.00 92.81 117 ALA A N 1
ATOM 871 C CA . ALA A 1 117 ? 18.316 7.327 -34.544 1.00 92.81 117 ALA A CA 1
ATOM 872 C C . ALA A 1 117 ? 18.067 8.705 -35.175 1.00 92.81 117 ALA A C 1
ATOM 874 O O . ALA A 1 117 ? 18.545 9.722 -34.672 1.00 92.81 117 ALA A O 1
ATOM 875 N N . SER A 1 118 ? 17.292 8.761 -36.260 1.00 91.69 118 SER A N 1
ATOM 876 C CA . SER A 1 118 ? 16.915 10.022 -36.893 1.00 91.69 118 SER A CA 1
ATOM 877 C C . SER A 1 118 ? 16.115 10.916 -35.948 1.00 91.69 118 SER A C 1
ATOM 879 O O . SER A 1 118 ? 16.368 12.118 -35.903 1.00 91.69 118 SER A O 1
ATOM 881 N N . ASP A 1 119 ? 15.148 10.367 -35.218 1.00 92.25 119 ASP A N 1
ATOM 882 C CA . ASP A 1 119 ? 14.308 11.142 -34.306 1.00 92.25 119 ASP A CA 1
ATOM 883 C C . ASP A 1 119 ? 15.123 11.673 -33.120 1.00 92.25 119 ASP A C 1
ATOM 885 O O . ASP A 1 119 ? 14.988 12.845 -32.759 1.00 92.25 119 ASP A O 1
ATOM 889 N N . ALA A 1 120 ? 16.044 10.867 -32.580 1.00 92.06 120 ALA A N 1
ATOM 890 C CA . ALA A 1 120 ? 16.984 11.293 -31.542 1.00 92.06 120 ALA A CA 1
ATOM 891 C C . ALA A 1 120 ? 17.890 12.444 -32.019 1.00 92.06 120 ALA A C 1
ATOM 893 O O . ALA A 1 120 ? 18.058 13.448 -31.321 1.00 92.06 120 ALA A O 1
ATOM 894 N N . LEU A 1 121 ? 18.420 12.342 -33.242 1.00 91.00 121 LEU A N 1
ATOM 895 C CA . LEU A 1 121 ? 19.236 13.388 -33.860 1.00 91.00 121 LEU A CA 1
ATOM 896 C C . LEU A 1 121 ? 18.455 14.695 -34.060 1.00 91.00 121 LEU A C 1
ATOM 898 O O . LEU A 1 121 ? 18.975 15.775 -33.774 1.00 91.00 121 LEU A O 1
ATOM 902 N N . MET A 1 122 ? 17.197 14.615 -34.502 1.00 89.50 122 MET A N 1
ATOM 903 C CA . MET A 1 122 ? 16.337 15.793 -34.650 1.00 89.50 122 MET A CA 1
ATOM 904 C C . MET A 1 122 ? 16.000 16.425 -33.295 1.00 89.50 122 MET A C 1
ATOM 906 O O . MET A 1 122 ? 16.033 17.650 -33.162 1.00 89.50 122 MET A O 1
ATOM 910 N N . ALA A 1 123 ? 15.743 15.607 -32.271 1.00 90.25 123 ALA A N 1
ATOM 911 C CA . ALA A 1 123 ? 15.474 16.066 -30.911 1.00 90.25 123 ALA A CA 1
ATOM 912 C C . ALA A 1 123 ? 16.682 16.764 -30.258 1.00 90.25 123 ALA A C 1
ATOM 914 O O . ALA A 1 123 ? 16.498 17.602 -29.374 1.00 90.25 123 ALA A O 1
ATOM 915 N N . ALA A 1 124 ? 17.907 16.493 -30.716 1.00 87.00 124 ALA A N 1
ATOM 916 C CA . ALA A 1 124 ? 19.108 17.184 -30.250 1.00 87.00 124 ALA A CA 1
ATOM 917 C C . ALA A 1 124 ? 19.240 18.630 -30.783 1.00 87.00 124 ALA A C 1
ATOM 919 O O . ALA A 1 124 ? 20.060 19.390 -30.272 1.00 87.00 124 ALA A O 1
ATOM 920 N N . HIS A 1 125 ? 18.440 19.032 -31.783 1.00 85.44 125 HIS A N 1
ATOM 921 C CA . HIS A 1 125 ? 18.389 20.392 -32.351 1.00 85.44 125 HIS A CA 1
ATOM 922 C C . HIS A 1 125 ? 19.758 20.986 -32.755 1.00 85.44 125 HIS A C 1
ATOM 924 O O . HIS A 1 125 ? 19.950 22.207 -32.745 1.00 85.44 125 HIS A O 1
ATOM 930 N N . VAL A 1 126 ? 20.723 20.142 -33.130 1.00 84.12 126 VAL A N 1
ATOM 931 C CA . VAL A 1 126 ? 22.078 20.590 -33.472 1.00 84.12 126 VAL A CA 1
ATOM 932 C C . VAL A 1 126 ? 22.087 21.233 -34.857 1.00 84.12 126 VAL A C 1
ATOM 934 O O . VAL A 1 126 ? 21.617 20.648 -35.829 1.00 84.12 126 VAL A O 1
ATOM 937 N N . ARG A 1 127 ? 22.630 22.453 -34.957 1.00 84.69 127 ARG A N 1
ATOM 938 C CA . ARG A 1 127 ? 22.663 23.219 -36.218 1.00 84.69 127 ARG A CA 1
ATOM 939 C C . ARG A 1 127 ? 24.041 23.309 -36.871 1.00 84.69 127 ARG A C 1
ATOM 941 O O . ARG A 1 127 ? 24.111 23.559 -38.069 1.00 84.69 127 ARG A O 1
ATOM 948 N N . THR A 1 128 ? 25.114 23.119 -36.107 1.00 87.25 128 THR A N 1
ATOM 949 C CA . THR A 1 128 ? 26.506 23.219 -36.574 1.00 87.25 128 THR A CA 1
ATOM 950 C C . THR A 1 128 ? 27.426 22.358 -35.710 1.00 87.25 128 THR A C 1
ATOM 952 O O . THR A 1 128 ? 27.164 22.209 -34.517 1.00 87.25 128 THR A O 1
ATOM 955 N N . GLY A 1 129 ? 28.549 21.898 -36.261 1.00 89.25 129 GLY A N 1
ATOM 956 C CA . GLY A 1 129 ? 29.599 21.204 -35.506 1.00 89.25 129 GLY A CA 1
ATOM 957 C C . GLY A 1 129 ? 29.512 19.682 -35.608 1.00 89.25 129 GLY A C 1
ATOM 958 O O . GLY A 1 129 ? 28.912 19.158 -36.538 1.00 89.25 129 GLY A O 1
ATOM 959 N N . VAL A 1 130 ? 30.144 18.963 -34.677 1.00 90.12 130 VAL A N 1
ATOM 960 C CA . VAL A 1 130 ? 30.209 17.491 -34.699 1.00 90.12 130 VAL A CA 1
ATOM 961 C C . VAL A 1 130 ? 29.169 16.904 -33.747 1.00 90.12 130 VAL A C 1
ATOM 963 O O . VAL A 1 130 ? 29.139 17.269 -32.572 1.00 90.12 130 VAL A O 1
ATOM 966 N N . VAL A 1 131 ? 28.359 15.961 -34.228 1.00 92.31 131 VAL A N 1
ATOM 967 C CA . VAL A 1 131 ? 27.422 15.174 -33.414 1.00 92.31 131 VAL A CA 1
ATOM 968 C C . VAL A 1 131 ? 27.936 13.750 -33.294 1.00 92.31 131 VAL A C 1
ATOM 970 O O . VAL A 1 131 ? 28.151 13.073 -34.297 1.00 92.31 131 VAL A O 1
ATOM 973 N N . LEU A 1 132 ? 28.127 13.297 -32.057 1.00 93.38 132 LEU A N 1
ATOM 974 C CA . LEU A 1 132 ? 28.523 11.928 -31.739 1.00 93.38 132 LEU A CA 1
ATOM 975 C C . LEU A 1 132 ? 27.276 11.135 -31.353 1.00 93.38 132 LEU A C 1
ATOM 977 O O . LEU A 1 132 ? 26.708 11.380 -30.291 1.00 93.38 132 LEU A O 1
ATOM 981 N N . LEU A 1 133 ? 26.871 10.190 -32.198 1.00 93.94 133 LEU A N 1
ATOM 982 C CA . LEU A 1 133 ? 25.799 9.248 -31.888 1.00 93.94 133 LEU A CA 1
ATOM 983 C C . LEU A 1 133 ? 26.436 7.944 -31.398 1.00 93.94 133 LEU A C 1
ATOM 985 O O . LEU A 1 133 ? 27.151 7.275 -32.151 1.00 93.94 133 LEU A O 1
ATOM 989 N N . ARG A 1 134 ? 26.232 7.624 -30.118 1.00 95.62 134 ARG A N 1
ATOM 990 C CA . ARG A 1 134 ? 26.842 6.460 -29.463 1.00 95.62 134 ARG A CA 1
ATOM 991 C C . ARG A 1 134 ? 25.866 5.304 -29.547 1.00 95.62 134 ARG A C 1
ATOM 993 O O . ARG A 1 134 ? 24.775 5.401 -29.017 1.00 95.62 134 ARG A O 1
ATOM 1000 N N . VAL A 1 135 ? 26.252 4.221 -30.200 1.00 95.31 135 VAL A N 1
ATOM 1001 C CA . VAL A 1 135 ? 25.356 3.096 -30.499 1.00 95.31 135 VAL A CA 1
ATOM 1002 C C . VAL A 1 135 ? 25.985 1.796 -30.0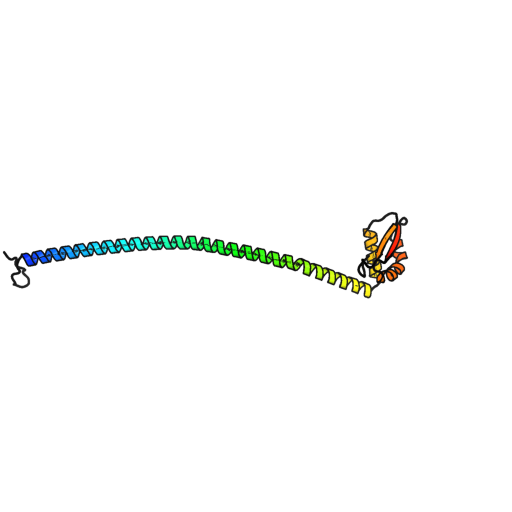33 1.00 95.31 135 VAL A C 1
ATOM 1004 O O . VAL A 1 135 ? 27.212 1.688 -29.957 1.00 95.31 135 VAL A O 1
ATOM 1007 N N . HIS A 1 136 ? 25.166 0.790 -29.741 1.00 94.62 136 HIS A N 1
ATOM 1008 C CA . HIS A 1 136 ? 25.696 -0.519 -29.377 1.00 94.62 136 HIS A CA 1
ATOM 1009 C C . HIS A 1 136 ? 26.539 -1.102 -30.536 1.00 94.62 136 HIS A C 1
ATOM 1011 O O . HIS A 1 136 ? 26.164 -0.948 -31.704 1.00 94.62 136 HIS A O 1
ATOM 1017 N N . PRO A 1 137 ? 27.662 -1.800 -30.264 1.00 94.25 137 PRO A N 1
ATOM 1018 C CA . PRO A 1 137 ? 28.550 -2.314 -31.312 1.00 94.25 137 PRO A CA 1
ATOM 1019 C C . PRO A 1 137 ? 27.864 -3.206 -32.357 1.00 94.25 137 PRO A C 1
ATOM 1021 O O . PRO A 1 137 ? 28.227 -3.167 -33.529 1.00 94.25 137 PRO A O 1
ATOM 1024 N N . GLU A 1 138 ? 26.859 -3.987 -31.953 1.00 91.31 138 GLU A N 1
ATOM 1025 C CA . GLU A 1 138 ? 26.097 -4.850 -32.872 1.00 91.31 138 GLU A CA 1
ATOM 1026 C C . GLU A 1 138 ? 25.161 -4.077 -33.813 1.00 91.31 138 GLU A C 1
ATOM 1028 O O . GLU A 1 138 ? 24.850 -4.559 -34.899 1.00 91.31 138 GLU A O 1
ATOM 1033 N N . ASP A 1 139 ? 24.738 -2.875 -33.423 1.00 92.38 139 ASP A N 1
ATOM 1034 C CA . ASP A 1 139 ? 23.796 -2.049 -34.185 1.00 92.38 139 ASP A CA 1
ATOM 1035 C C . ASP A 1 139 ? 24.511 -1.086 -35.143 1.00 92.38 139 ASP A C 1
ATOM 1037 O O . ASP A 1 139 ? 23.909 -0.552 -36.081 1.00 92.38 139 ASP A O 1
ATOM 1041 N N . LEU A 1 140 ? 25.820 -0.890 -34.940 1.00 93.06 140 LEU A N 1
ATOM 1042 C CA . LEU A 1 140 ? 26.637 0.040 -35.710 1.00 93.06 140 LEU A CA 1
ATOM 1043 C C . LEU A 1 140 ? 26.583 -0.253 -37.212 1.00 93.06 140 LEU A C 1
ATOM 1045 O O . LEU A 1 140 ? 26.398 0.669 -37.998 1.00 93.06 140 LEU A O 1
ATOM 1049 N N . ALA A 1 141 ? 26.712 -1.517 -37.624 1.00 91.69 141 ALA A N 1
ATOM 1050 C CA . ALA A 1 141 ? 26.727 -1.882 -39.044 1.00 91.69 141 ALA A CA 1
ATOM 1051 C C . ALA A 1 141 ? 25.410 -1.515 -39.757 1.00 91.69 141 ALA A C 1
ATOM 1053 O O . ALA A 1 141 ? 25.415 -1.008 -40.885 1.00 91.69 141 ALA A O 1
ATOM 1054 N N . THR A 1 142 ? 24.281 -1.717 -39.074 1.00 90.75 142 THR A N 1
ATOM 1055 C CA . THR A 1 142 ? 22.949 -1.354 -39.571 1.00 90.75 142 THR A CA 1
ATOM 1056 C C . THR A 1 142 ? 22.825 0.161 -39.739 1.00 90.75 142 THR A C 1
ATOM 1058 O O . THR A 1 142 ? 22.364 0.638 -40.777 1.00 90.75 142 THR A O 1
ATOM 1061 N N . LEU A 1 143 ? 23.296 0.936 -38.758 1.00 92.75 143 LEU A N 1
ATOM 1062 C CA . LEU A 1 143 ? 23.240 2.400 -38.801 1.00 92.75 143 LEU A CA 1
ATOM 1063 C C . LEU A 1 143 ? 24.243 3.024 -39.776 1.00 92.75 143 LEU A C 1
ATOM 1065 O O . LEU A 1 143 ? 23.918 4.022 -40.413 1.00 92.75 143 LEU A O 1
ATOM 1069 N N . GLU A 1 144 ? 25.419 2.426 -39.958 1.00 93.50 144 GLU A N 1
ATOM 1070 C CA . GLU A 1 144 ? 26.383 2.838 -40.985 1.00 93.50 144 GLU A CA 1
ATOM 1071 C C . GLU A 1 144 ? 25.791 2.695 -42.390 1.00 93.50 144 GLU A C 1
ATOM 1073 O O . GLU A 1 144 ? 25.943 3.584 -43.228 1.00 93.50 144 GLU A O 1
ATOM 1078 N N . THR A 1 145 ? 25.017 1.634 -42.628 1.00 92.56 145 THR A N 1
ATOM 1079 C CA . THR A 1 145 ? 24.290 1.451 -43.894 1.00 92.56 145 THR A CA 1
ATOM 1080 C C . THR A 1 145 ? 23.239 2.550 -44.105 1.00 92.56 145 THR A C 1
ATOM 1082 O O . THR A 1 145 ? 23.054 3.033 -45.222 1.00 92.56 145 THR A O 1
ATOM 1085 N N . ALA A 1 146 ? 22.584 3.002 -43.032 1.00 91.38 146 ALA A N 1
ATOM 1086 C CA . ALA A 1 146 ? 21.587 4.074 -43.066 1.00 91.38 146 ALA A CA 1
ATOM 1087 C C . ALA A 1 146 ? 22.179 5.498 -42.978 1.00 91.38 146 ALA A C 1
ATOM 1089 O O . ALA A 1 146 ? 21.446 6.481 -43.128 1.00 91.38 146 ALA A O 1
ATOM 1090 N N . ARG A 1 147 ? 23.496 5.642 -42.770 1.00 92.25 147 ARG A N 1
ATOM 1091 C CA . ARG A 1 147 ? 24.178 6.930 -42.558 1.00 92.25 147 ARG A CA 1
ATOM 1092 C C . ARG A 1 147 ? 23.838 7.998 -43.607 1.00 92.25 147 ARG A C 1
ATOM 1094 O O . ARG A 1 147 ? 23.571 9.126 -43.189 1.00 92.25 147 ARG A O 1
ATOM 1101 N N . PRO A 1 148 ? 23.811 7.719 -44.928 1.00 91.38 148 PRO A N 1
ATOM 1102 C CA . PRO A 1 148 ? 23.490 8.749 -45.917 1.00 91.38 148 PRO A CA 1
ATOM 1103 C C . PRO A 1 148 ? 22.098 9.359 -45.706 1.00 91.38 148 PRO A C 1
ATOM 1105 O O . PRO A 1 148 ? 21.929 10.571 -45.824 1.00 91.38 148 PRO A O 1
ATOM 1108 N N . ALA A 1 149 ? 21.115 8.533 -45.331 1.00 90.06 149 ALA A N 1
ATOM 1109 C CA . ALA A 1 149 ? 19.755 8.981 -45.051 1.00 90.06 149 ALA A CA 1
ATOM 1110 C C . ALA A 1 149 ? 19.671 9.803 -43.754 1.00 90.06 149 ALA A C 1
ATOM 1112 O O . ALA A 1 149 ? 18.925 10.779 -43.697 1.00 90.06 149 ALA A O 1
ATOM 1113 N N . LEU A 1 150 ? 20.462 9.450 -42.734 1.00 90.00 150 LEU A N 1
ATOM 1114 C CA . LEU A 1 150 ? 20.548 10.208 -41.480 1.00 90.00 150 LEU A CA 1
ATOM 1115 C C . LEU A 1 150 ? 21.167 11.595 -41.699 1.00 90.00 150 LEU A C 1
ATOM 1117 O O . LEU A 1 150 ? 20.616 12.597 -41.247 1.00 90.00 150 LEU A O 1
ATOM 1121 N N . VAL A 1 151 ? 22.278 11.670 -42.439 1.00 89.75 151 VAL A N 1
ATOM 1122 C CA . VAL A 1 151 ? 22.961 12.939 -42.746 1.00 89.75 151 VAL A CA 1
ATOM 1123 C C . VAL A 1 151 ? 22.080 13.857 -43.591 1.00 89.75 151 VAL A C 1
ATOM 1125 O O . VAL A 1 151 ? 22.045 15.056 -43.337 1.00 89.75 151 VAL A O 1
ATOM 1128 N N . ALA A 1 152 ? 21.311 13.311 -44.538 1.00 89.06 152 ALA A N 1
ATOM 1129 C CA . ALA A 1 152 ? 20.400 14.094 -45.376 1.00 89.06 152 ALA A CA 1
ATOM 1130 C C . ALA A 1 152 ? 19.316 14.850 -44.581 1.00 89.06 152 ALA A C 1
ATOM 1132 O O . ALA A 1 152 ? 18.750 15.818 -45.087 1.00 89.06 152 ALA A O 1
ATOM 1133 N N . ARG A 1 153 ? 19.017 14.419 -43.348 1.00 85.81 153 ARG A N 1
ATOM 1134 C CA . ARG A 1 153 ? 18.035 15.063 -42.462 1.00 85.81 153 ARG A CA 1
ATOM 1135 C C . ARG A 1 153 ? 18.650 16.104 -41.526 1.00 85.81 153 ARG A C 1
ATOM 1137 O O . ARG A 1 153 ? 17.912 16.885 -40.930 1.00 85.81 153 ARG A O 1
ATOM 1144 N N . LEU A 1 154 ? 19.974 16.122 -41.394 1.00 86.50 154 LEU A N 1
ATOM 1145 C CA . LEU A 1 154 ? 20.706 17.079 -40.569 1.00 86.50 154 LEU A CA 1
ATOM 1146 C C . LEU A 1 154 ? 20.997 18.374 -41.339 1.00 86.50 154 LEU A C 1
ATOM 1148 O O . LEU A 1 154 ? 20.981 18.420 -42.568 1.00 86.50 154 LEU A O 1
ATOM 1152 N N . ALA A 1 155 ? 21.287 19.452 -40.606 1.00 82.88 155 ALA A N 1
ATOM 1153 C CA . ALA A 1 155 ? 21.778 20.681 -41.221 1.00 82.88 155 ALA A CA 1
ATOM 1154 C C . ALA A 1 155 ? 23.143 20.434 -41.889 1.00 82.88 155 ALA A C 1
ATOM 1156 O O . ALA A 1 155 ? 23.996 19.748 -41.332 1.00 82.88 155 ALA A O 1
ATOM 1157 N N . SER A 1 156 ? 23.385 21.049 -43.050 1.00 81.12 156 SER A N 1
ATOM 1158 C CA . SER A 1 156 ? 24.606 20.842 -43.851 1.00 81.12 156 SER A CA 1
ATOM 1159 C C . SER A 1 156 ? 25.916 21.190 -43.132 1.00 81.12 156 SER A C 1
ATOM 1161 O O . SER A 1 156 ? 26.981 20.745 -43.546 1.00 81.12 156 SER A O 1
ATOM 1163 N N . ALA A 1 157 ? 25.849 21.983 -42.062 1.00 82.25 157 ALA A N 1
ATOM 1164 C CA . ALA A 1 157 ? 26.988 22.363 -41.231 1.00 82.25 157 ALA A CA 1
ATOM 1165 C C . ALA A 1 157 ? 27.271 21.375 -40.075 1.00 82.25 157 ALA A C 1
ATOM 1167 O O . ALA A 1 157 ? 28.058 21.700 -39.180 1.00 82.25 157 ALA A O 1
ATOM 1168 N N . VAL A 1 158 ? 26.615 20.207 -40.057 1.00 88.69 158 VAL A N 1
ATOM 1169 C CA . VAL A 1 158 ? 26.761 19.171 -39.025 1.00 88.69 158 VAL A CA 1
ATOM 1170 C C . VAL A 1 158 ? 27.531 17.959 -39.561 1.00 88.69 158 VAL A C 1
ATOM 1172 O O . VAL A 1 158 ? 27.145 17.362 -40.562 1.00 88.69 158 VAL A O 1
ATOM 1175 N N . ASP A 1 159 ? 28.594 17.564 -38.858 1.00 90.81 159 ASP A N 1
ATOM 1176 C CA . ASP A 1 159 ? 29.350 16.323 -39.080 1.00 90.81 159 ASP A CA 1
ATOM 1177 C C . ASP A 1 159 ? 28.830 15.225 -38.137 1.00 90.81 1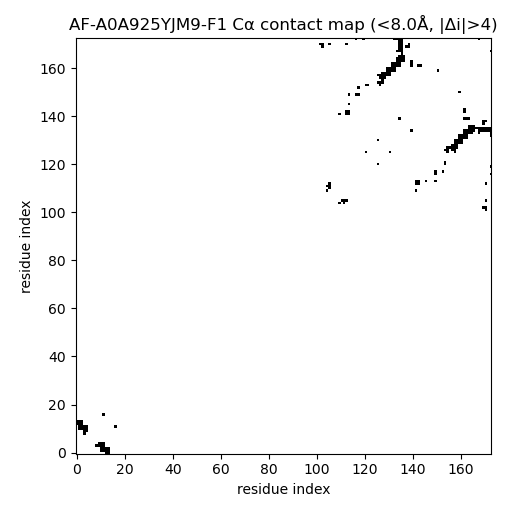59 ASP A C 1
ATOM 1179 O O . ASP A 1 159 ? 28.989 15.320 -36.918 1.00 90.81 159 ASP A O 1
ATOM 1183 N N . LEU A 1 160 ? 28.187 14.187 -38.681 1.00 92.50 160 LEU A N 1
ATOM 1184 C CA . LEU A 1 160 ? 27.681 13.053 -37.900 1.00 92.50 160 LEU A CA 1
ATOM 1185 C C . LEU A 1 160 ? 28.756 11.972 -37.751 1.00 92.50 160 LEU A C 1
ATOM 1187 O O . LEU A 1 160 ? 29.234 11.406 -38.735 1.00 92.50 160 LEU A O 1
ATOM 1191 N N . ARG A 1 161 ? 29.055 11.582 -36.513 1.00 94.19 161 ARG A N 1
ATOM 1192 C CA . ARG A 1 161 ? 29.972 10.487 -36.187 1.00 94.19 161 ARG A CA 1
ATOM 1193 C C . ARG A 1 161 ? 29.256 9.413 -35.379 1.00 94.19 161 ARG A C 1
ATOM 1195 O O . ARG A 1 161 ? 28.847 9.654 -34.248 1.00 94.19 161 ARG A O 1
ATOM 1202 N N . LEU A 1 162 ? 29.135 8.226 -35.967 1.00 94.94 162 LEU A N 1
ATOM 1203 C CA . LEU A 1 162 ? 28.670 7.026 -35.281 1.00 94.94 162 LEU A CA 1
ATOM 1204 C C . LEU A 1 162 ? 29.838 6.421 -34.494 1.00 94.94 162 LEU A C 1
ATOM 1206 O O . LEU A 1 162 ? 30.931 6.252 -35.037 1.00 94.94 162 LEU A O 1
ATOM 1210 N N . VAL A 1 163 ? 29.623 6.132 -33.213 1.00 96.12 163 VAL A N 1
ATOM 1211 C CA . VAL A 1 163 ? 30.646 5.578 -32.318 1.00 96.12 163 VAL A CA 1
ATOM 1212 C C . VAL A 1 163 ? 30.086 4.346 -31.625 1.00 96.12 163 VAL A C 1
ATOM 1214 O O . VAL A 1 163 ? 29.039 4.422 -30.987 1.00 96.12 163 VAL A O 1
ATOM 1217 N N . ALA A 1 164 ? 30.793 3.219 -31.728 1.00 95.38 164 ALA A N 1
ATOM 1218 C CA . ALA A 1 164 ? 30.458 2.023 -30.966 1.00 95.38 164 ALA A CA 1
ATOM 1219 C C . ALA A 1 164 ? 30.708 2.257 -29.473 1.00 95.38 164 ALA A C 1
ATOM 1221 O O . ALA A 1 164 ? 31.805 2.653 -29.075 1.00 95.38 164 ALA A O 1
ATOM 1222 N N . ASP A 1 165 ? 29.712 1.957 -28.651 1.00 95.88 165 ASP A N 1
ATOM 1223 C CA . ASP A 1 165 ? 29.804 2.057 -27.206 1.00 95.88 165 ASP A CA 1
ATOM 1224 C C . ASP A 1 165 ? 29.039 0.920 -26.526 1.00 95.88 165 ASP A C 1
ATOM 1226 O O . ASP A 1 165 ? 27.814 0.852 -26.582 1.00 95.88 165 ASP A O 1
ATOM 1230 N N . ALA A 1 166 ? 29.768 0.034 -25.845 1.00 92.81 166 ALA A N 1
ATOM 1231 C CA . ALA A 1 166 ? 29.186 -1.094 -25.119 1.00 92.81 166 ALA A CA 1
ATOM 1232 C C . ALA A 1 166 ? 28.399 -0.675 -23.862 1.00 92.81 166 ALA A C 1
ATOM 1234 O O . ALA A 1 166 ? 27.686 -1.498 -23.292 1.00 92.81 166 ALA A O 1
ATOM 1235 N N . ALA A 1 167 ? 28.517 0.582 -23.416 1.00 92.44 167 ALA A N 1
ATOM 1236 C CA . ALA A 1 167 ? 27.667 1.121 -22.3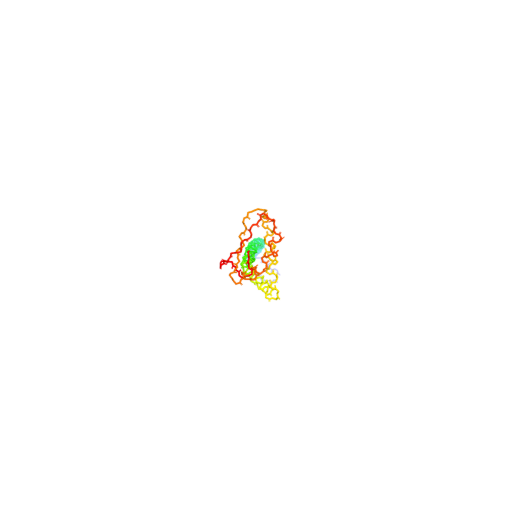57 1.00 92.44 167 ALA A CA 1
ATOM 1237 C C . ALA A 1 167 ? 26.241 1.440 -22.843 1.00 92.44 167 ALA A C 1
ATOM 1239 O O . ALA A 1 167 ? 25.335 1.566 -22.018 1.00 92.44 167 ALA A O 1
ATOM 1240 N N . VAL A 1 168 ? 26.029 1.567 -24.158 1.00 92.12 168 VAL A N 1
ATOM 1241 C CA . VAL A 1 168 ? 24.706 1.774 -24.760 1.00 92.12 168 VAL A CA 1
ATOM 1242 C C . VAL A 1 168 ? 24.051 0.415 -24.976 1.00 92.12 168 VAL A C 1
ATOM 1244 O O . VAL A 1 168 ? 24.659 -0.480 -25.551 1.00 92.12 168 VAL A O 1
ATOM 1247 N N . GLY A 1 169 ? 22.815 0.238 -24.506 1.00 87.81 169 GLY A N 1
ATOM 1248 C CA . GLY A 1 169 ? 22.067 -1.001 -24.726 1.00 87.81 169 GLY A CA 1
ATOM 1249 C C . GLY A 1 169 ? 21.761 -1.240 -26.209 1.00 87.81 169 GLY A C 1
ATOM 1250 O O . GLY A 1 169 ? 21.685 -0.294 -26.993 1.00 87.81 169 GLY A O 1
ATOM 1251 N N . ARG A 1 170 ? 21.552 -2.507 -26.593 1.00 88.00 170 ARG A N 1
ATOM 1252 C CA . ARG A 1 170 ? 21.088 -2.866 -27.947 1.00 88.00 170 ARG A CA 1
ATOM 1253 C C . ARG A 1 170 ? 19.833 -2.067 -28.307 1.00 88.00 170 ARG A C 1
ATOM 1255 O O . ARG A 1 170 ? 18.985 -1.849 -27.442 1.00 88.00 170 ARG A O 1
ATOM 1262 N N . ALA A 1 171 ? 19.709 -1.684 -29.572 1.00 85.50 171 ALA A N 1
ATOM 1263 C CA . ALA A 1 171 ? 18.658 -0.823 -30.107 1.00 85.50 171 ALA A CA 1
ATOM 1264 C C . ALA A 1 171 ? 18.600 0.602 -29.509 1.00 85.50 171 ALA A C 1
ATOM 1266 O O . ALA A 1 171 ? 17.598 1.298 -29.686 1.00 85.50 171 ALA A O 1
ATOM 1267 N N . GLY A 1 172 ? 19.651 1.044 -28.811 1.00 85.31 172 GLY A N 1
ATOM 1268 C CA . GLY A 1 172 ? 19.795 2.399 -28.274 1.00 85.31 172 GLY A CA 1
ATOM 1269 C C . GLY A 1 172 ? 20.803 3.247 -29.056 1.00 85.31 172 GLY A C 1
ATOM 1270 O O . GLY A 1 172 ? 21.703 2.711 -29.711 1.00 85.31 172 GLY A O 1
ATOM 1271 N N . CYS A 1 173 ? 20.654 4.572 -28.970 1.00 87.31 173 CYS A N 1
ATOM 1272 C CA . CYS A 1 173 ? 21.540 5.559 -29.588 1.00 87.31 173 CYS A CA 1
ATOM 1273 C C . CYS A 1 173 ? 21.589 6.884 -28.810 1.00 87.31 173 CYS A C 1
ATOM 1275 O O . CYS A 1 173 ? 20.579 7.182 -28.127 1.00 87.31 173 CYS A O 1
#

Solvent-accessible surface area (backbone atoms only — not comparable to full-atom values): 9707 Å² total; per-residue (Å²): 130,65,56,80,53,92,87,74,87,56,83,46,56,42,67,63,55,51,53,49,54,51,51,51,49,52,54,52,52,53,49,54,52,51,52,52,51,50,51,51,51,50,52,52,50,50,52,53,52,53,52,52,49,56,48,50,53,52,53,50,49,53,54,48,51,52,52,50,51,52,50,52,52,52,52,52,54,49,58,50,48,58,52,60,66,45,47,61,58,52,51,54,50,51,50,53,49,49,53,52,51,54,51,50,48,32,74,76,35,64,66,52,54,48,50,54,50,42,52,54,54,59,73,64,69,66,63,62,49,79,45,79,44,46,21,12,61,85,51,40,66,63,44,60,73,41,37,69,67,49,55,72,73,48,44,93,56,45,48,81,42,84,38,73,30,86,89,36,53,81,97,40,97

Sequence (173 aa):
MGRLVQRFGRLIPGEVLDARGEADAILRSARAQADALLDEARAAAATIRQEAHRQGETEGRVACEDAFSTLMIAARADAQRVRADAVPAARTLALRMAEKIVGRAIELDPATLAHIASDALMAAHVRTGVVLLRVHPEDLATLETARPALVARLASAVDLRLVADAAVGRAGC

Radius of gyration: 52.88 Å; Cα contacts (8 Å, |Δi|>4): 116; chains: 1; bounding box: 94×39×135 Å

Secondary structure (DSSP, 8-state):
-PEE-TTT--EE-HHHHHHHHHHHHHHHHHHHHHHHHHHHHHHHHHHHHHHHHHHHHHHHHHHHHHHHHHHHHHHHHHHHHHHHHHHHHHHHHHHHHHHHHHHHHHHH-THHHHHHHHHHHHHTT--SEEEEEEE-TTTHHHHHHHHHHHHHHS-TTEEEEEEE-TTSPTT--

Foldseek 3Di:
DFDDDPPPPDTDRNVVVVVVVVVVVVVVVVVVVVVVVVVVVVVVVVVVVVVVVVVCVVVVVVVVVVVVVVVVVVVVVVVVVVVVVVVVVVVVVVVVVVVVVLVVVCVVPVVSLLVVVLVVVVVVVDAADEDEFEAAPVNQVSNVVCVVVSCVSHHPRYHYHYHHDNVADHSGD

Nearest PDB structures (foldseek):
  3hhg-assembly1_D  TM=5.814E-01  e=1.591E+00  Neisseria meningitidis serogroup B
  6loh-assembly2_C  TM=3.102E-01  e=2.371E+00  Homo sapiens

Mean predicted aligned error: 10.88 Å